Protein 6TVW (pdb70)

Structure (mmCIF, N/CA/C/O backbone):
data_6TVW
#
_entry.id   6TVW
#
_cell.length_a   44.706
_cell.length_b   44.706
_cell.length_c   208.857
_cell.angle_alpha   90.000
_cell.angle_beta   90.000
_cell.angle_gamma   120.000
#
_symmetry.space_group_name_H-M   'H 3 2'
#
loop_
_entity.id
_entity.type
_entity.pdbx_description
1 polymer 'Envelope glycoprotein'
2 polymer 'Transmembrane protein gp41,Envelope glycoprotein gp160'
3 water water
#
loop_
_atom_site.group_PDB
_atom_site.id
_atom_site.type_symbol
_atom_site.label_atom_id
_atom_site.label_alt_id
_atom_site.label_comp_id
_atom_site.label_asym_id
_atom_site.label_entity_id
_atom_site.label_seq_id
_atom_site.pdbx_PDB_ins_code
_atom_site.Cartn_x
_atom_site.Cartn_y
_atom_site.Cartn_z
_atom_site.occupancy
_atom_site.B_iso_or_equiv
_atom_site.auth_seq_id
_atom_site.auth_comp_id
_atom_site.auth_asym_id
_atom_site.auth_atom_id
_atom_site.pdbx_PDB_model_num
ATOM 1 N N . ASN A 1 1 ? -18.786 -18.742 10.622 1.000 54.851 553 ASN CCC N 1
ATOM 2 C CA . ASN A 1 1 ? -17.671 -19.271 9.743 1.000 49.753 553 ASN CCC CA 1
ATOM 3 C C . ASN A 1 1 ? -18.253 -19.729 8.401 1.000 33.671 553 ASN CCC C 1
ATOM 4 O O . ASN A 1 1 ? -17.606 -19.574 7.361 1.000 34.690 553 ASN CCC O 1
ATOM 17 N N . ASN A 1 2 ? -19.455 -20.285 8.412 1.000 32.518 554 ASN CCC N 1
ATOM 18 C CA . ASN A 1 2 ? -20.060 -20.832 7.172 1.000 36.544 554 ASN CCC CA 1
ATOM 19 C C . ASN A 1 2 ? -20.325 -19.642 6.255 1.000 29.296 554 ASN CCC C 1
ATOM 20 O O . ASN A 1 2 ? -20.211 -19.780 5.023 1.000 35.378 554 ASN CCC O 1
ATOM 31 N N . LEU A 1 3 ? -20.672 -18.501 6.859 1.000 31.420 555 LEU CCC N 1
ATOM 32 C CA . LEU A 1 3 ? -21.070 -17.302 6.096 1.000 32.348 555 LEU CCC CA 1
ATOM 33 C C . LEU A 1 3 ? -19.816 -16.730 5.408 1.000 29.130 555 LEU CCC C 1
ATOM 34 O O . LEU A 1 3 ? -19.897 -16.444 4.202 1.000 27.387 555 LEU CCC O 1
ATOM 50 N N . LEU A 1 4 ? -18.678 -16.652 6.112 1.000 30.651 556 LEU CCC N 1
ATOM 51 C CA . LEU A 1 4 ? -17.388 -16.182 5.533 1.000 30.695 556 LEU CCC CA 1
ATOM 52 C C . LEU A 1 4 ? -17.008 -17.117 4.378 1.000 26.898 556 LEU CCC C 1
ATOM 53 O O . LEU A 1 4 ? -16.573 -16.652 3.311 1.000 29.468 556 LEU CCC O 1
ATOM 69 N N . ARG A 1 5 ? -17.122 -18.414 4.605 1.000 27.648 557 ARG CCC N 1
ATOM 70 C CA . ARG A 1 5 ? -16.732 -19.436 3.599 1.000 26.029 557 ARG CCC CA 1
ATOM 71 C C . ARG A 1 5 ? -17.629 -19.285 2.372 1.000 23.145 557 ARG CCC C 1
ATOM 72 O O . ARG A 1 5 ? -17.120 -19.428 1.251 1.000 23.949 557 ARG CCC O 1
ATOM 93 N N . ALA A 1 6 ? -18.918 -19.007 2.562 1.000 25.383 558 ALA CCC N 1
ATOM 94 C CA . ALA A 1 6 ? -19.872 -18.859 1.439 1.000 27.801 558 ALA CCC CA 1
ATOM 95 C C . ALA A 1 6 ? -19.487 -17.632 0.601 1.000 23.215 558 ALA CCC C 1
ATOM 96 O O . ALA A 1 6 ? -19.458 -17.694 -0.633 1.000 25.929 558 ALA CCC O 1
ATOM 103 N N . ILE A 1 7 ? -19.161 -16.529 1.256 1.000 28.764 559 ILE CCC N 1
ATOM 104 C CA . ILE A 1 7 ? -18.759 -15.293 0.535 1.000 27.244 559 ILE CCC CA 1
ATOM 105 C C . ILE A 1 7 ? -17.446 -15.527 -0.236 1.000 25.593 559 ILE CCC C 1
ATOM 106 O O . ILE A 1 7 ? -17.380 -15.110 -1.422 1.000 28.844 559 ILE CCC O 1
ATOM 122 N N . GLU A 1 8 ? -16.479 -16.226 0.367 1.000 27.724 560 GLU CCC 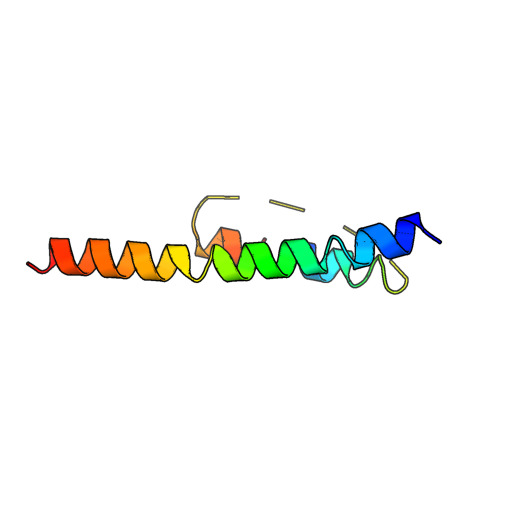N 1
ATOM 123 C CA . GLU A 1 8 ? -15.186 -16.584 -0.279 1.000 26.825 560 GLU CCC CA 1
ATOM 124 C C . GLU A 1 8 ? -15.474 -17.340 -1.579 1.000 25.333 560 GLU CCC C 1
ATOM 125 O O . GLU A 1 8 ? -14.892 -17.005 -2.639 1.000 26.923 560 GLU CCC O 1
ATOM 137 N N . ALA A 1 9 ? -16.354 -18.343 -1.476 1.000 25.708 561 ALA CCC N 1
ATOM 138 C CA . ALA A 1 9 ? -16.716 -19.229 -2.600 1.000 26.849 561 ALA CCC CA 1
ATOM 139 C C . ALA A 1 9 ? -17.498 -18.420 -3.641 1.000 22.805 561 ALA CCC C 1
ATOM 140 O O . ALA A 1 9 ? -17.271 -18.584 -4.848 1.000 25.238 561 ALA CCC O 1
ATOM 147 N N A GLN A 1 10 ? -18.425 -17.559 -3.192 0.500 24.554 562 GLN CCC N 1
ATOM 148 N N B GLN A 1 10 ? -18.366 -17.527 -3.177 0.500 27.608 562 GLN CCC N 1
ATOM 149 C CA A GLN A 1 10 ? -19.222 -16.705 -4.105 0.500 22.628 562 GLN CCC CA 1
ATOM 150 C CA B GLN A 1 10 ? -19.157 -16.685 -4.090 0.500 22.961 562 GLN CCC CA 1
ATOM 151 C C A GLN A 1 10 ? -18.318 -15.690 -4.827 0.500 24.022 562 GLN CCC C 1
ATOM 152 C C B GLN A 1 10 ? -18.242 -15.756 -4.874 0.500 25.448 562 GLN CCC C 1
ATOM 153 O O A GLN A 1 10 ? -18.652 -15.365 -5.993 0.500 26.996 562 GLN CCC O 1
ATOM 154 O O B GLN A 1 10 ? -18.491 -15.554 -6.090 0.500 28.325 562 GLN CCC O 1
ATOM 181 N N . GLN A 1 11 ? -17.220 -15.214 -4.200 1.000 25.031 563 GLN CCC N 1
ATOM 182 C CA . GLN A 1 11 ? -16.259 -14.330 -4.893 1.000 27.048 563 GLN CCC CA 1
ATOM 183 C C . GLN A 1 11 ? -15.609 -15.105 -6.036 1.000 23.651 563 GLN CCC C 1
ATOM 184 O O . GLN A 1 11 ? -15.424 -14.545 -7.117 1.000 24.747 563 GLN CCC O 1
ATOM 198 N N . HIS A 1 12 ? -15.222 -16.357 -5.802 1.000 25.442 564 HIS CCC N 1
ATOM 199 C CA . HIS A 1 12 ? -14.637 -17.196 -6.875 1.000 27.866 564 HIS CCC CA 1
ATOM 200 C C . HIS A 1 12 ? -15.650 -17.361 -8.005 1.000 23.665 564 HIS CCC C 1
ATOM 201 O O . HIS A 1 12 ? -15.225 -17.280 -9.173 1.000 23.961 564 HIS CCC O 1
ATOM 216 N N . LEU A 1 13 ? -16.940 -17.561 -7.670 1.000 23.805 565 LEU CCC N 1
ATOM 217 C CA . LEU A 1 13 ? -17.990 -17.690 -8.708 1.000 24.888 565 LEU CCC CA 1
ATOM 218 C C . LEU A 1 13 ? -18.069 -16.392 -9.517 1.000 20.839 565 LEU CCC C 1
ATOM 219 O O . LEU A 1 13 ? -18.126 -16.469 -10.758 1.000 23.062 565 LEU CCC O 1
ATOM 235 N N . LEU A 1 14 ? -18.080 -15.246 -8.843 1.000 25.356 566 LEU CCC N 1
ATOM 236 C CA . LEU A 1 14 ? -18.156 -13.921 -9.504 1.000 26.983 566 LEU CCC CA 1
ATOM 237 C C . LEU A 1 14 ? -16.950 -13.707 -10.420 1.000 24.199 566 LEU CCC C 1
ATOM 238 O O . LEU A 1 14 ? -17.144 -13.320 -11.574 1.000 27.363 566 LEU CCC O 1
ATOM 254 N N . GLN A 1 15 ? -15.757 -14.064 -9.952 1.000 27.661 567 GLN CCC N 1
ATOM 255 C CA . GLN A 1 15 ? -14.528 -13.966 -10.766 1.000 27.524 567 GLN CCC CA 1
ATOM 256 C C . GLN A 1 15 ? -14.727 -14.827 -12.032 1.000 22.863 567 GLN CCC C 1
ATOM 257 O O . GLN A 1 15 ? -14.382 -14.361 -13.129 1.000 24.077 567 GLN CCC O 1
ATOM 271 N N . LEU A 1 16 ? -15.280 -16.038 -11.917 1.000 21.186 568 LEU CCC N 1
ATOM 272 C CA . LEU A 1 16 ? -15.505 -16.894 -13.124 1.000 24.135 568 LEU CCC CA 1
ATOM 273 C C . LEU A 1 16 ? -16.559 -16.268 -14.053 1.000 19.477 568 LEU CCC C 1
ATOM 274 O O . LEU A 1 16 ? -16.400 -16.350 -15.296 1.000 22.414 568 LEU CCC O 1
ATOM 290 N N . THR A 1 17 ? -17.622 -15.675 -13.527 1.000 24.192 569 THR CCC N 1
ATOM 291 C CA . THR A 1 17 ? -18.644 -15.020 -14.408 1.000 22.953 569 THR CCC CA 1
ATOM 292 C C . THR A 1 17 ? -18.035 -13.825 -15.138 1.000 20.610 569 THR CCC C 1
ATOM 293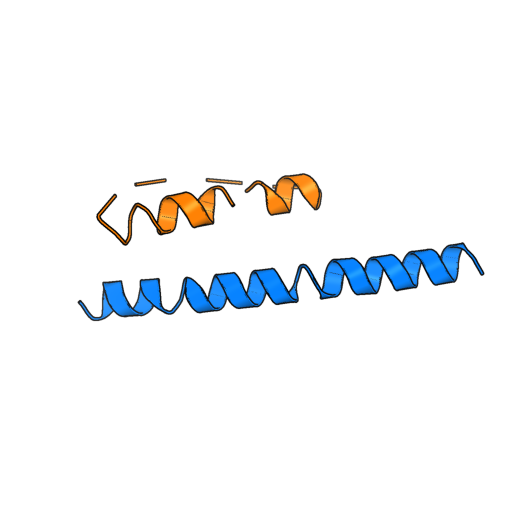 O O . THR A 1 17 ? -18.306 -13.642 -16.346 1.000 23.580 569 THR CCC O 1
ATOM 304 N N . VAL A 1 18 ? -17.201 -13.062 -14.437 1.000 24.552 570 VAL CCC N 1
ATOM 305 C CA . VAL A 1 18 ? -16.423 -11.949 -15.044 1.000 22.755 570 VAL CCC CA 1
ATOM 306 C C . VAL A 1 18 ? -15.547 -12.469 -16.173 1.000 23.201 570 VAL CCC C 1
ATOM 307 O O . VAL A 1 18 ? -15.583 -11.867 -17.242 1.000 23.509 570 VAL CCC O 1
ATOM 320 N N . TRP A 1 19 ? -14.806 -13.555 -15.956 1.000 23.626 571 TRP CCC N 1
ATOM 321 C CA . TRP A 1 19 ? -13.972 -14.136 -17.041 1.000 25.160 571 TRP CCC CA 1
ATOM 322 C C . TRP A 1 19 ? -14.873 -14.455 -18.238 1.000 21.828 571 TRP CCC C 1
ATOM 323 O O . TRP A 1 19 ? -14.506 -14.162 -19.389 1.000 22.178 571 TRP CCC O 1
ATOM 344 N N . GLY A 1 20 ? -16.030 -15.075 -17.978 1.000 23.096 572 GLY CCC N 1
ATOM 345 C CA . GLY A 1 20 ? -16.855 -15.530 -19.108 1.000 22.943 572 GLY CCC CA 1
ATOM 346 C C . GLY A 1 20 ? -17.425 -14.345 -19.856 1.000 19.708 572 GLY CCC C 1
ATOM 347 O O . GLY A 1 20 ? -17.438 -14.342 -21.084 1.000 20.343 572 GLY CCC O 1
ATOM 351 N N . ILE A 1 21 ? -17.845 -13.313 -19.131 1.000 22.509 573 ILE CCC N 1
ATOM 352 C CA . ILE A 1 21 ? -18.445 -12.098 -19.772 1.000 20.523 573 ILE CCC CA 1
ATOM 353 C C . ILE A 1 21 ? -17.387 -11.424 -20.666 1.000 19.760 573 ILE CCC C 1
ATOM 354 O O . ILE A 1 21 ? -17.673 -11.085 -21.801 1.000 21.936 573 ILE CCC O 1
ATOM 370 N N A LYS A 1 22 ? -16.144 -11.351 -20.190 0.500 21.929 574 LYS CCC N 1
ATOM 371 N N B LYS A 1 22 ? -16.143 -11.366 -20.200 0.500 21.814 574 LYS CCC N 1
ATOM 372 C CA A LYS A 1 22 ? -15.047 -10.723 -20.965 0.500 23.066 574 LYS CCC CA 1
ATOM 373 C CA B LYS A 1 22 ? -15.059 -10.717 -20.973 0.500 23.155 574 LYS CCC CA 1
ATOM 374 C C A LYS A 1 22 ? -14.774 -11.545 -22.236 0.500 22.942 574 LYS CCC C 1
ATOM 375 C C B LYS A 1 22 ? -14.754 -11.543 -22.234 0.500 22.952 574 LYS CCC C 1
ATOM 376 O O A LYS A 1 22 ? -14.664 -10.934 -23.325 0.500 26.644 574 LYS CCC O 1
ATOM 377 O O B LYS A 1 22 ? -14.605 -10.931 -23.320 0.500 26.736 574 LYS CCC O 1
ATOM 414 N N . GLN A 1 23 ? -14.718 -12.887 -22.111 1.000 24.000 575 GLN CCC N 1
ATOM 415 C CA . GLN A 1 23 ? -14.568 -13.750 -23.305 1.000 25.121 575 GLN CCC CA 1
ATOM 416 C C . GLN A 1 23 ? -15.685 -13.434 -24.309 1.000 22.327 575 GLN CCC C 1
ATOM 417 O O . GLN A 1 23 ? -15.408 -13.266 -25.513 1.000 21.287 575 GLN CCC O 1
ATOM 431 N N . LEU A 1 24 ? -16.922 -13.316 -23.837 1.000 23.653 576 LEU CCC N 1
ATOM 432 C CA . LEU A 1 24 ? -18.080 -13.171 -24.756 1.000 21.401 576 LEU CCC CA 1
ATOM 433 C C . LEU A 1 24 ? -18.087 -11.786 -25.392 1.000 19.138 576 LEU CCC C 1
ATOM 434 O O . LEU A 1 24 ? -18.342 -11.714 -26.594 1.000 21.122 576 LEU CCC O 1
ATOM 450 N N . GLN A 1 25 ? -17.689 -10.752 -24.639 1.000 23.221 577 GLN CCC N 1
ATOM 451 C CA . GLN A 1 25 ? -17.632 -9.371 -25.151 1.000 22.365 577 GLN CCC CA 1
ATOM 452 C C . GLN A 1 25 ? -16.612 -9.339 -26.297 1.000 19.765 577 GLN CCC C 1
ATOM 453 O O . GLN A 1 25 ? -16.899 -8.830 -27.384 1.000 24.439 577 GLN CCC O 1
ATOM 467 N N . ALA A 1 26 ? -15.470 -9.998 -26.105 1.000 21.139 578 ALA CCC N 1
ATOM 468 C CA . ALA A 1 26 ? -14.423 -9.981 -27.144 1.000 23.058 578 ALA CCC CA 1
ATOM 469 C C . ALA A 1 26 ? -14.904 -10.758 -28.358 1.000 22.683 578 ALA CCC C 1
ATOM 470 O O . ALA A 1 26 ? -14.678 -10.334 -29.476 1.000 23.518 578 ALA CCC O 1
ATOM 477 N N . ARG A 1 27 ? -15.608 -11.871 -28.150 1.000 21.448 579 ARG CCC N 1
ATOM 478 C CA . ARG A 1 27 ? -16.026 -12.702 -29.291 1.000 20.271 579 ARG CCC CA 1
ATOM 479 C C . ARG A 1 27 ? -17.174 -12.022 -30.071 1.000 20.728 579 ARG CCC C 1
ATOM 480 O O . ARG A 1 27 ? -17.160 -12.057 -31.328 1.000 20.589 579 ARG CCC O 1
ATOM 501 N N . ILE A 1 28 ? -18.119 -11.374 -29.382 1.000 22.335 580 ILE CCC N 1
ATOM 502 C CA . ILE A 1 28 ? -19.250 -10.663 -30.073 1.000 20.557 580 ILE CCC CA 1
ATOM 503 C C . ILE A 1 28 ? -18.676 -9.455 -30.815 1.000 17.351 580 ILE CCC C 1
ATOM 504 O O . ILE A 1 28 ? -18.975 -9.286 -32.009 1.000 19.953 580 ILE CCC O 1
ATOM 520 N N . LEU A 1 29 ? -17.739 -8.740 -30.185 1.000 24.706 581 LEU CCC N 1
ATOM 521 C CA . LEU A 1 29 ? -17.040 -7.629 -30.844 1.000 21.638 581 LEU CCC CA 1
ATOM 522 C C . LEU A 1 29 ? -16.319 -8.125 -32.099 1.000 23.050 581 LEU CCC C 1
ATOM 523 O O . LEU A 1 29 ? -16.451 -7.484 -33.132 1.000 23.179 581 LEU CCC O 1
ATOM 539 N N . ALA A 1 30 ? -15.580 -9.249 -32.047 1.000 21.368 582 ALA CCC N 1
ATOM 540 C CA . ALA A 1 30 ?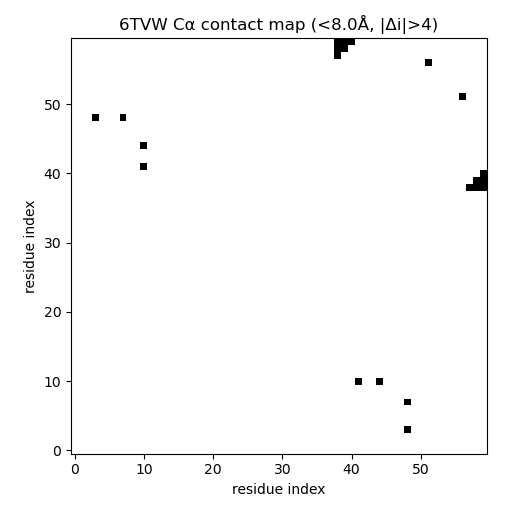 -14.880 -9.738 -33.258 1.000 23.154 582 ALA CCC CA 1
ATOM 541 C C . ALA A 1 30 ? -15.879 -10.027 -34.374 1.000 21.691 582 ALA CCC C 1
ATOM 542 O O . ALA A 1 30 ? -15.569 -9.794 -35.533 1.000 21.274 582 ALA CCC O 1
ATOM 549 N N . VAL A 1 31 ? -17.037 -10.620 -34.030 1.000 21.593 583 VAL CCC N 1
ATOM 550 C CA . VAL A 1 31 ? -18.078 -10.979 -35.038 1.000 25.504 583 VAL CCC CA 1
ATOM 551 C C . VAL A 1 31 ? -18.683 -9.689 -35.632 1.000 22.157 583 VAL CCC C 1
ATOM 552 O O . VAL A 1 31 ? -18.827 -9.577 -36.853 1.000 22.927 583 VAL CCC O 1
ATOM 565 N N . GLU A 1 32 ? -19.020 -8.729 -34.787 1.000 24.199 584 GLU CCC N 1
ATOM 566 C CA . GLU A 1 32 ? -19.557 -7.434 -35.263 1.000 22.805 584 GLU CCC CA 1
ATOM 567 C C . GLU A 1 32 ? -18.581 -6.793 -36.276 1.000 20.900 584 GLU CCC C 1
ATOM 568 O O . GLU A 1 32 ? -18.984 -6.334 -37.379 1.000 22.715 584 GLU CCC O 1
ATOM 580 N N . ARG A 1 33 ? -17.312 -6.756 -35.913 1.000 22.561 585 ARG CCC N 1
ATOM 581 C CA . AR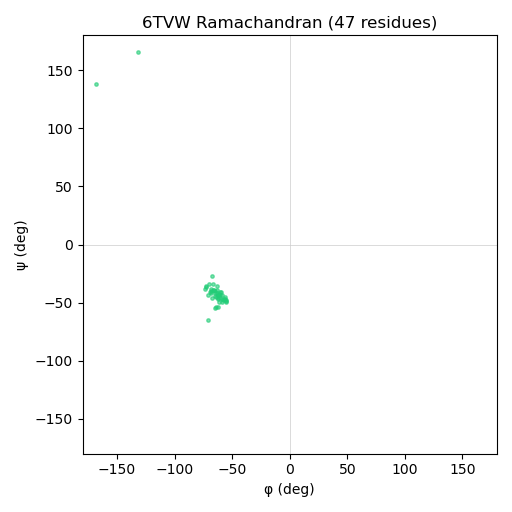G A 1 33 ? -16.237 -6.229 -36.791 1.000 26.357 585 ARG CCC CA 1
ATOM 582 C C . ARG A 1 33 ? -16.089 -7.030 -38.080 1.000 22.055 585 ARG CCC C 1
ATOM 583 O O . ARG A 1 33 ? -15.989 -6.432 -39.147 1.000 25.500 585 ARG CCC O 1
ATOM 604 N N . TYR A 1 34 ? -16.125 -8.363 -37.993 1.000 22.487 586 TYR CCC N 1
ATOM 605 C CA . TYR A 1 34 ? -16.046 -9.218 -39.186 1.000 24.199 586 TYR CCC CA 1
ATOM 606 C C . TYR A 1 34 ? -17.174 -8.806 -40.146 1.000 21.284 586 TYR CCC C 1
ATOM 607 O O . TYR A 1 34 ? -1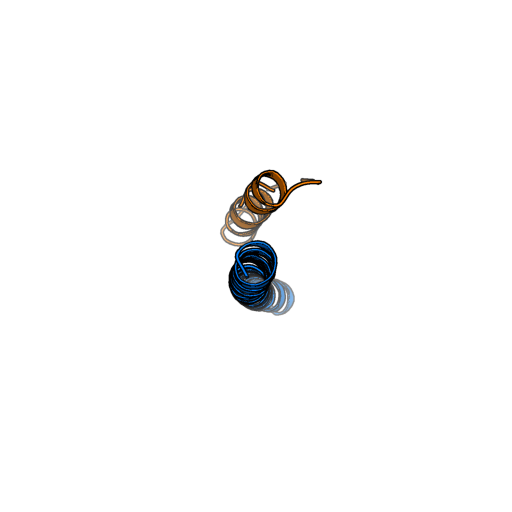6.921 -8.685 -41.360 1.000 24.331 586 TYR CCC O 1
ATOM 625 N N . LEU A 1 35 ? -18.404 -8.641 -39.624 1.000 24.158 587 LEU CCC N 1
ATOM 626 C CA . LEU A 1 35 ? -19.589 -8.340 -40.469 1.000 24.192 587 LEU CCC CA 1
ATOM 627 C C . LEU A 1 35 ? -19.481 -6.926 -41.038 1.000 22.926 587 LEU CCC C 1
ATOM 628 O O . LEU A 1 35 ? -19.785 -6.763 -42.237 1.000 24.042 587 LEU CCC O 1
ATOM 644 N N . LYS A 1 36 ? -19.025 -5.958 -40.238 1.000 28.008 588 LYS CCC N 1
ATOM 645 C CA . LYS A 1 36 ? -18.735 -4.585 -40.724 1.000 29.874 588 LYS CCC CA 1
ATOM 646 C C . LYS A 1 36 ? -17.714 -4.673 -41.862 1.000 26.088 588 LYS CCC C 1
ATOM 647 O O . LYS A 1 36 ? -17.920 -4.055 -42.906 1.000 31.685 588 LYS CCC O 1
ATOM 666 N N . ASP A 1 37 ? -16.638 -5.438 -41.675 1.000 28.246 589 ASP CCC N 1
ATOM 667 C CA . ASP A 1 37 ? -15.533 -5.543 -42.668 1.000 30.310 589 ASP CCC CA 1
ATOM 668 C C . ASP A 1 37 ? -15.974 -6.243 -43.965 1.000 30.868 589 ASP CCC C 1
ATOM 669 O O . ASP A 1 37 ? -15.354 -5.949 -45.010 1.000 40.409 589 ASP CCC O 1
ATOM 678 N N . GLN A 1 38 ? -16.979 -7.127 -43.918 1.000 30.337 590 GLN CCC N 1
ATOM 679 C CA . GLN A 1 38 ? -17.516 -7.835 -45.112 1.000 37.006 590 GLN CCC CA 1
ATOM 680 C C . GLN A 1 38 ? -18.307 -6.837 -45.959 1.000 40.734 590 GLN CCC C 1
ATOM 681 O O . GLN A 1 38 ? -18.490 -7.060 -47.147 1.000 43.478 590 GLN CCC O 1
ATOM 716 N N . ASN B 2 2 ? -12.640 -4.375 -10.953 1.000 33.422 702 ASN DbD N 1
ATOM 717 C CA . ASN B 2 2 ? -11.343 -4.511 -10.248 1.000 35.465 702 ASN DbD CA 1
ATOM 718 C C . ASN B 2 2 ? -11.467 -3.872 -8.862 1.000 29.415 702 ASN DbD C 1
ATOM 719 O O . ASN B 2 2 ? -11.002 -4.507 -7.879 1.000 33.680 702 ASN DbD O 1
ATOM 730 N N . ASN B 2 3 ? -12.136 -2.711 -8.787 1.000 30.506 703 ASN DbD N 1
ATOM 731 C CA . ASN B 2 3 ? -12.251 -1.880 -7.565 1.000 32.349 703 ASN DbD CA 1
ATOM 732 C C . ASN B 2 3 ? -13.018 -2.670 -6.509 1.000 33.919 703 ASN DbD C 1
ATOM 733 O O . ASN B 2 3 ? -12.517 -2.835 -5.385 1.000 32.972 703 ASN DbD O 1
ATOM 744 N N . TYR B 2 4 ? -14.201 -3.151 -6.857 1.000 31.518 704 TYR DbD N 1
ATOM 745 C CA . TYR B 2 4 ? -15.029 -3.921 -5.896 1.000 30.744 704 TYR DbD CA 1
ATOM 746 C C . TYR B 2 4 ? -14.337 -5.232 -5.543 1.000 29.417 704 TYR DbD C 1
ATOM 747 O O . TYR B 2 4 ? -14.397 -5.615 -4.364 1.000 32.481 704 TYR DbD O 1
ATOM 765 N N . THR B 2 5 ? -13.701 -5.886 -6.514 1.000 34.918 705 THR DbD N 1
ATOM 766 C CA . THR B 2 5 ? -13.026 -7.188 -6.297 1.000 34.236 705 THR DbD CA 1
ATOM 767 C C . THR B 2 5 ? -11.897 -7.007 -5.268 1.000 36.365 705 THR DbD C 1
ATOM 768 O O . THR B 2 5 ? -11.841 -7.802 -4.313 1.000 35.767 705 THR DbD O 1
ATOM 779 N N . SER B 2 6 ? -11.072 -5.962 -5.420 1.000 34.841 706 SER DbD N 1
ATOM 780 C CA . SER B 2 6 ? -9.956 -5.631 -4.494 1.000 37.279 706 SER DbD CA 1
ATOM 781 C C . SER B 2 6 ? -10.507 -5.405 -3.079 1.000 31.491 706 SER DbD C 1
ATOM 782 O O . SER B 2 6 ? -10.006 -5.953 -2.093 1.000 36.828 706 SER DbD O 1
ATOM 790 N N . LEU B 2 7 ? -11.537 -4.592 -2.979 1.000 31.668 707 LEU DbD N 1
ATOM 791 C CA . LEU B 2 7 ? -12.173 -4.279 -1.677 1.000 36.421 707 LEU DbD CA 1
ATOM 792 C C . LEU B 2 7 ? -12.601 -5.588 -0.995 1.000 33.150 707 LEU DbD C 1
ATOM 793 O O . LEU B 2 7 ? -12.302 -5.784 0.186 1.000 34.599 707 LEU DbD O 1
ATOM 809 N N . ILE B 2 8 ? -13.295 -6.463 -1.716 1.000 32.092 708 ILE DbD N 1
ATOM 810 C CA . ILE B 2 8 ? -13.881 -7.695 -1.120 1.000 30.549 708 ILE DbD CA 1
ATOM 811 C C . I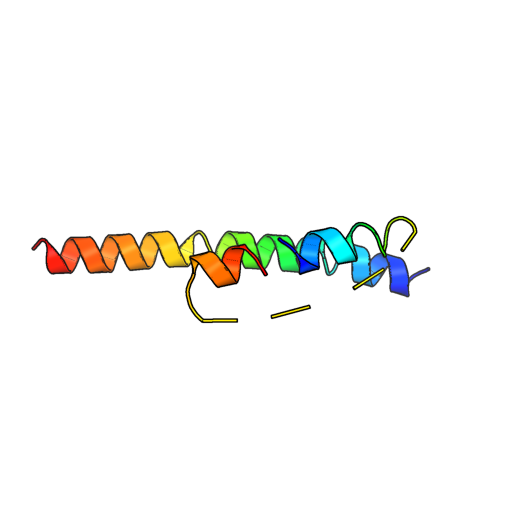LE B 2 8 ? -12.744 -8.575 -0.595 1.000 31.150 708 ILE DbD C 1
ATOM 812 O O . ILE B 2 8 ? -12.871 -9.083 0.535 1.000 33.234 708 ILE DbD O 1
ATOM 828 N N . HIS B 2 9 ? -11.652 -8.679 -1.356 1.000 35.964 709 HIS DbD N 1
ATOM 829 C CA . HIS B 2 9 ? -10.443 -9.439 -0.953 1.000 42.144 709 HIS DbD CA 1
ATOM 830 C C . HIS B 2 9 ? -10.002 -8.950 0.434 1.000 35.255 709 HIS DbD C 1
ATOM 831 O O . HIS B 2 9 ? -9.855 -9.800 1.342 1.000 36.160 709 HIS DbD O 1
ATOM 846 N N A SER B 2 10 ? -9.830 -7.632 0.597 0.500 39.076 710 SER DbD N 1
ATOM 847 N N B SER B 2 10 ? -9.831 -7.631 0.599 0.500 31.912 710 SER DbD N 1
ATOM 848 C CA A SER B 2 10 ? -9.362 -6.971 1.848 0.500 39.238 710 SER DbD CA 1
ATOM 849 C CA B SER B 2 10 ? -9.352 -6.984 1.852 0.500 37.866 710 SER DbD CA 1
ATOM 850 C C A SER B 2 10 ? -10.339 -7.250 2.995 0.500 34.391 710 SER DbD C 1
ATOM 851 C C B SER B 2 10 ? -10.338 -7.248 2.996 0.500 33.336 710 SER DbD C 1
ATOM 852 O O A SER B 2 10 ? -9.880 -7.513 4.112 0.500 40.981 710 SER DbD O 1
ATOM 853 O O B SER B 2 10 ? -9.884 -7.504 4.114 0.500 35.189 710 SER DbD O 1
ATOM 868 N N . LEU B 2 11 ? -11.641 -7.175 2.727 1.000 35.713 711 LEU DbD N 1
ATOM 869 C CA . LEU B 2 11 ? -12.685 -7.347 3.771 1.000 32.268 711 LEU DbD CA 1
ATOM 870 C C . LEU B 2 11 ? -12.677 -8.788 4.298 1.000 34.221 711 LEU DbD C 1
ATOM 871 O O . LEU B 2 11 ? -12.819 -8.977 5.522 1.000 39.925 711 LEU DbD O 1
ATOM 887 N N . ILE B 2 12 ? -12.550 -9.759 3.383 1.000 44.054 712 ILE DbD N 1
ATOM 888 C CA . ILE B 2 12 ? -12.569 -11.235 3.627 1.000 41.111 712 ILE DbD CA 1
ATOM 889 C C . ILE B 2 12 ? -11.263 -11.684 4.320 1.000 37.240 712 ILE DbD C 1
ATOM 890 O O . ILE B 2 12 ? -11.311 -12.593 5.1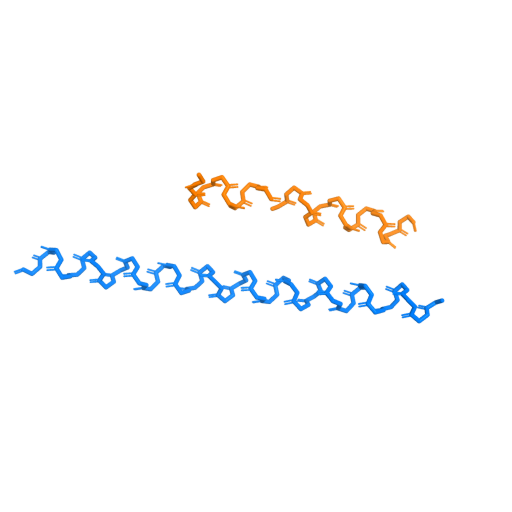64 1.000 43.270 712 ILE DbD O 1
ATOM 906 N N . GLU B 2 13 ? -10.137 -11.062 3.975 1.000 40.291 713 GLU DbD N 1
ATOM 907 C CA . GLU B 2 13 ? -8.808 -11.320 4.620 1.000 58.467 713 GLU DbD CA 1
ATOM 908 C C . GLU B 2 13 ? -8.912 -10.863 6.087 1.000 66.281 713 GLU DbD C 1
ATOM 909 O O . GLU B 2 13 ? -8.609 -11.719 7.005 1.000 63.819 713 GLU DbD O 1
ATOM 921 N N . GLU B 2 14 ? -9.318 -9.577 6.257 1.000 74.129 714 GLU DbD N 1
ATOM 922 C CA . GLU B 2 14 ? -9.620 -8.868 7.540 1.000 66.135 714 GLU DbD CA 1
ATOM 923 C C . GLU B 2 14 ? -10.921 -9.419 8.143 1.000 60.051 714 GLU DbD C 1
ATOM 924 O O . GLU B 2 14 ? -11.154 -10.636 8.256 1.000 65.723 714 GLU DbD O 1
ATOM 936 N N . MET B 2 23 ? -22.385 4.010 -18.952 1.000 57.441 723 MET DbD N 1
ATOM 937 C CA . MET B 2 23 ? -21.454 2.844 -18.682 1.000 46.984 723 MET DbD CA 1
ATOM 938 C C . MET B 2 23 ? -20.787 2.413 -20.000 1.000 47.566 723 MET DbD C 1
ATOM 939 O O . MET B 2 23 ? -21.475 2.376 -21.037 1.000 57.075 723 MET DbD O 1
ATOM 953 N N . THR B 2 24 ? -19.483 2.113 -19.952 1.000 48.752 724 THR DbD N 1
ATOM 954 C CA . THR B 2 24 ? -18.656 1.574 -21.071 1.000 50.810 724 THR DbD CA 1
ATOM 955 C C . THR B 2 24 ? -17.863 0.373 -20.540 1.000 44.763 724 THR DbD C 1
ATOM 956 O O . THR B 2 24 ? -17.803 0.216 -19.301 1.000 40.432 724 THR DbD O 1
ATOM 967 N N . TRP B 2 25 ? -17.282 -0.444 -21.427 1.000 36.318 725 TRP DbD N 1
ATOM 968 C CA . TRP B 2 25 ? -16.584 -1.695 -21.040 1.000 34.148 725 TRP DbD CA 1
ATOM 969 C C . TRP B 2 25 ? -15.280 -1.351 -20.303 1.000 37.851 725 TRP DbD C 1
ATOM 970 O O . TRP B 2 25 ? -14.973 -2.078 -19.330 1.000 37.097 725 TRP DbD O 1
ATOM 991 N N . MET B 2 26 ? -14.581 -0.252 -20.654 1.000 42.846 726 MET DbD N 1
ATOM 992 C CA . MET B 2 26 ? -13.388 0.171 -19.878 1.000 46.415 726 MET DbD CA 1
ATOM 993 C C . MET B 2 26 ? -13.782 0.498 -18.426 1.000 43.103 726 MET DbD C 1
ATOM 994 O O . MET B 2 26 ? -13.101 0.008 -17.499 1.000 45.932 726 MET DbD O 1
ATOM 1008 N N . GLU B 2 27 ? -14.818 1.305 -18.225 1.000 46.140 727 GLU DbD N 1
ATOM 1009 C CA . GLU B 2 27 ? -15.332 1.671 -16.875 1.000 40.774 727 GLU DbD CA 1
ATOM 1010 C C . GLU B 2 27 ? -15.855 0.417 -16.159 1.000 31.180 727 GLU DbD C 1
ATOM 1011 O O . GLU B 2 27 ? -15.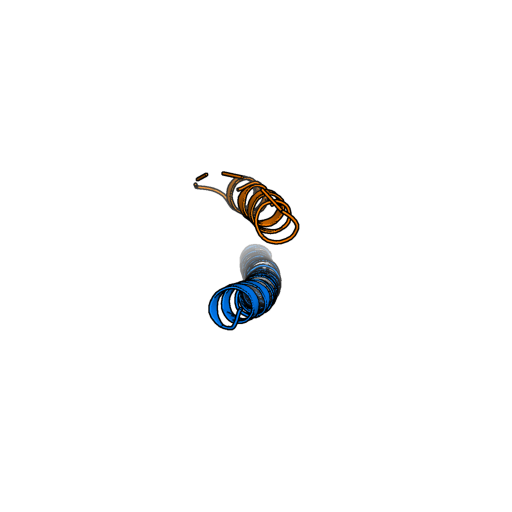711 0.300 -14.927 1.000 35.038 727 GLU DbD O 1
ATOM 1023 N N . TRP B 2 28 ? -16.446 -0.509 -16.898 1.000 33.200 728 TRP DbD N 1
ATOM 1024 C CA . TRP B 2 28 ? -17.003 -1.740 -16.288 1.000 27.926 728 TRP DbD CA 1
ATOM 1025 C C . TRP B 2 28 ? -15.834 -2.517 -15.682 1.000 30.099 728 TRP DbD C 1
ATOM 1026 O O . TRP B 2 28 ? -15.902 -2.905 -14.490 1.000 30.642 728 TRP DbD O 1
ATOM 1047 N N . ASP B 2 29 ? -14.749 -2.616 -16.446 1.000 34.469 729 ASP DbD N 1
ATOM 1048 C CA . ASP B 2 29 ? -13.528 -3.340 -16.016 1.000 34.402 729 ASP DbD CA 1
ATOM 1049 C C . ASP B 2 29 ? -12.979 -2.663 -14.754 1.000 31.651 729 ASP DbD C 1
ATOM 1050 O O . ASP B 2 29 ? -12.618 -3.382 -13.800 1.000 35.146 729 ASP DbD O 1
ATOM 1059 N N . ARG B 2 30 ? -12.962 -1.330 -14.729 1.000 34.032 730 ARG DbD N 1
ATOM 1060 C CA . ARG B 2 30 ? -12.377 -0.554 -13.599 1.000 36.466 730 ARG DbD CA 1
ATOM 1061 C C . ARG B 2 30 ? -13.161 -0.875 -12.318 1.000 30.152 730 ARG DbD C 1
ATOM 1062 O O . ARG B 2 30 ? -12.550 -1.207 -11.286 1.000 35.127 730 ARG DbD O 1
ATOM 1083 N N . GLU B 2 31 ? -14.484 -0.715 -12.384 1.000 30.657 731 GLU DbD N 1
ATOM 1084 C CA . GLU B 2 31 ? -15.390 -0.840 -11.212 1.000 31.102 731 GLU DbD CA 1
ATOM 1085 C C . GLU B 2 31 ? -15.339 -2.277 -10.674 1.000 25.868 731 GLU DbD C 1
ATOM 1086 O O . GLU B 2 31 ? -15.253 -2.616 -9.497 1.000 29.637 731 GLU DbD O 1
#

Solvent-accessible surface area: 5705 Å² total; per-residue (Å²): 131,113,142,75,147,45,80,80,54,106,11,107,110,96,62,117,70,53,158,19,73,82,75,106,41,56,156,91,55,61,79,92,139,135,104,176,120,158,96,79,147,42,68,95,46,86,66,105,41,162,176,165,89,122,171,51,75,49,135,63

Foldseek 3Di:
DVVVVVVVVVVVVVVVVVVVVVVVVVVVVVVVVVVVVD/DVVVVVVVVVVVVPDPVVVVVD

Radius of gyration: 16.09 Å; Cα contacts (8 Å, |Δi|>4): 11; chains: 2; bounding box: 13×24×55 Å

Sequence (60 aa):
NNLLRAIEAQQQHLLQLTVWGIKKQLQARILAVERYLKDQNNYTSLIHSSLIEEMTWMEWDRE

Secondary structure (P-SEA, 3-state):
caaaaaaaaaaaaaaaaaaaaaaaaaaaaaaaaaaaac/caaaaaaaaaaacccaaaaaac

B-factor: mean 35.87, std 14.67, range [1.81, 140.64]